Protein AF-A0A7C7PSU4-F1 (afdb_monomer_lite)

pLDDT: mean 88.5, std 8.71, range [54.34, 97.88]

Sequence (176 aa):
MVFHEGLLEELISFAPRLAGAVIILVIGWAVGRGLGKGISRVLDKAGVDDALRRTPVGRAIEKAGVSLVHFFDLIVRWFVYLIAILAAVNVLEITVLSNFKNTVVTYLPSFIAGLFILLIGFIVADFVGDAITQVGKEAHIEYHAILSTIVRFTLYFVVLLIGLSTMRIDVTILNI

Radius of gyration: 23.39 Å; chains: 1; bounding box: 59×25×71 Å

Secondary structure (DSSP, 8-state):
-THHHHHHHHHHHHHHHHHHHHHHHHHHHHHHHHHHHHHHHHHHHTTHHHHHHTSHHHHHHHHTT--HHHHHHHHHHHHHHHHHHHHHHHHTT-HHHHHHHHHHHHHHHHHHHHHHHHHHHHHHHHHHHHHHHHHHHHTT-TTHHHHHHHHHHHHHHHHHHHHHHHTT---GGG--

Foldseek 3Di:
DVVPVVVVVVVVVQVVLLVVLVVLLVVLQVVLQVVLLVVLVVCVVVCLQVLQCPFPVSVVCVVVVHRPSRVSSVVSSVLSNVVSNLVSVVSSVPVVCPVVSVVCVVLSVLLVVLVVLLSVQRSVLVVVLVVQLVVCVVVVPPCSVVVSVVSSVVSNVVSNVVSCVSSVNPCVVVVD

Structure (mmCIF, N/CA/C/O backbone):
data_AF-A0A7C7PSU4-F1
#
_entry.id   AF-A0A7C7PSU4-F1
#
loop_
_atom_site.group_PDB
_atom_site.id
_atom_site.type_symbol
_atom_site.label_atom_id
_atom_site.label_alt_id
_atom_site.label_comp_id
_atom_site.label_asym_id
_atom_site.label_entity_id
_atom_site.label_seq_id
_atom_site.pdbx_PDB_ins_code
_atom_site.Cartn_x
_atom_site.Cartn_y
_atom_site.Cartn_z
_atom_site.occupancy
_atom_site.B_iso_or_equiv
_atom_site.auth_seq_id
_atom_site.auth_comp_id
_atom_site.auth_asym_id
_atom_site.auth_atom_id
_atom_site.pdbx_PDB_model_num
ATOM 1 N N . MET A 1 1 ? 35.492 13.631 -37.208 1.00 54.34 1 MET A N 1
ATOM 2 C CA . MET A 1 1 ? 34.539 12.667 -37.807 1.00 54.34 1 MET A CA 1
ATOM 3 C C . MET A 1 1 ? 34.171 11.497 -36.885 1.00 54.34 1 MET A C 1
ATOM 5 O O . MET A 1 1 ? 33.133 10.909 -37.117 1.00 54.34 1 MET A O 1
ATOM 9 N N . VAL A 1 2 ? 34.896 11.228 -35.789 1.00 58.62 2 VAL A N 1
ATOM 10 C CA . VAL A 1 2 ? 34.653 10.071 -34.890 1.00 58.62 2 VAL A CA 1
ATOM 11 C C . VAL A 1 2 ? 33.395 10.189 -33.996 1.00 58.62 2 VAL A C 1
ATOM 13 O O . VAL A 1 2 ? 32.872 9.187 -33.531 1.00 58.62 2 VAL A O 1
ATOM 16 N N . PHE A 1 3 ? 32.843 11.392 -33.790 1.00 58.59 3 PHE A N 1
ATOM 17 C CA . PHE A 1 3 ? 31.674 11.596 -32.911 1.00 58.59 3 PHE A CA 1
ATOM 18 C C . PHE A 1 3 ? 30.323 11.116 -33.477 1.00 58.59 3 PHE A C 1
ATOM 20 O O . PHE A 1 3 ? 29.392 10.929 -32.703 1.00 58.59 3 PHE A O 1
ATOM 27 N N . HIS A 1 4 ? 30.181 10.936 -34.795 1.00 56.84 4 HIS A N 1
ATOM 28 C CA . HIS A 1 4 ? 28.883 10.577 -35.393 1.00 56.84 4 HIS A CA 1
ATOM 29 C C . HIS A 1 4 ? 28.650 9.060 -35.446 1.00 56.84 4 HIS A C 1
ATOM 31 O O . HIS A 1 4 ? 27.502 8.630 -35.415 1.00 56.84 4 HIS A O 1
ATOM 37 N N . GLU A 1 5 ? 29.712 8.248 -35.484 1.00 64.12 5 GLU A N 1
ATOM 38 C CA . GLU A 1 5 ? 29.586 6.786 -35.591 1.00 64.12 5 GLU A CA 1
ATOM 39 C C . GLU A 1 5 ? 29.152 6.145 -34.263 1.00 64.12 5 GLU A C 1
ATOM 41 O O . GLU A 1 5 ? 28.273 5.287 -34.265 1.00 64.12 5 GLU A O 1
ATOM 46 N N . GLY A 1 6 ? 29.629 6.655 -33.120 1.00 64.94 6 GLY A N 1
ATOM 47 C CA . GLY A 1 6 ? 29.205 6.170 -31.797 1.00 64.94 6 GLY A CA 1
ATOM 48 C C . GLY A 1 6 ? 27.726 6.431 -31.473 1.00 64.94 6 GLY A C 1
ATOM 49 O O . GLY A 1 6 ? 27.083 5.606 -30.831 1.00 64.94 6 GLY A O 1
ATOM 50 N N . LEU A 1 7 ? 27.147 7.533 -31.972 1.00 73.12 7 LEU A N 1
ATOM 51 C CA . LEU A 1 7 ? 25.716 7.819 -31.784 1.00 73.12 7 LEU A CA 1
ATOM 52 C C . LEU A 1 7 ? 24.828 6.893 -32.619 1.00 73.12 7 LEU A C 1
ATOM 54 O O . LEU A 1 7 ? 23.736 6.534 -32.189 1.00 73.12 7 LEU A O 1
ATOM 58 N N . LEU A 1 8 ? 25.280 6.491 -33.809 1.00 73.44 8 LEU A N 1
ATOM 59 C CA . LEU A 1 8 ? 24.536 5.554 -34.649 1.00 73.44 8 LEU A CA 1
ATOM 60 C C . LEU A 1 8 ? 24.545 4.143 -34.045 1.00 73.44 8 LEU A C 1
ATOM 62 O O . LEU A 1 8 ? 23.510 3.479 -34.048 1.00 73.44 8 LEU A O 1
ATOM 66 N N . GLU A 1 9 ? 25.662 3.710 -33.459 1.00 72.94 9 GLU A N 1
ATOM 67 C CA . GLU A 1 9 ? 25.755 2.427 -32.748 1.00 72.94 9 GLU A CA 1
ATOM 68 C C . GLU A 1 9 ? 24.910 2.396 -31.457 1.00 72.94 9 GLU A C 1
ATOM 70 O O . GLU A 1 9 ? 24.218 1.404 -31.188 1.00 72.94 9 GLU A O 1
ATOM 75 N N . GLU A 1 10 ? 24.871 3.490 -30.687 1.00 71.88 10 GLU A N 1
ATOM 76 C CA . GLU A 1 10 ? 23.968 3.621 -29.531 1.00 71.88 10 GLU A CA 1
ATOM 77 C C . GLU A 1 10 ? 22.488 3.620 -29.949 1.00 71.88 10 GLU A C 1
ATOM 79 O O . GLU A 1 10 ? 21.663 2.959 -29.316 1.00 71.88 10 GLU A O 1
ATOM 84 N N . LEU A 1 11 ? 22.128 4.283 -31.053 1.00 73.44 11 LEU A N 1
ATOM 85 C CA . LEU A 1 11 ? 20.750 4.282 -31.557 1.00 73.44 11 LEU A CA 1
ATOM 86 C C . LEU A 1 11 ? 20.305 2.903 -32.068 1.00 73.44 11 LEU A C 1
ATOM 88 O O . LEU A 1 11 ? 19.169 2.490 -31.814 1.00 73.44 11 LEU A O 1
ATOM 92 N N . ILE A 1 12 ? 21.190 2.166 -32.746 1.00 79.44 12 ILE A N 1
ATOM 93 C CA . ILE A 1 12 ? 20.899 0.813 -33.246 1.00 79.44 12 ILE A CA 1
ATOM 94 C C . ILE A 1 12 ? 20.753 -0.183 -32.085 1.00 79.44 12 ILE A C 1
ATOM 96 O O . ILE A 1 12 ? 19.886 -1.056 -32.134 1.00 79.44 12 ILE A O 1
ATOM 100 N N . SER A 1 13 ? 21.539 -0.037 -31.013 1.00 78.00 13 SER A N 1
ATOM 101 C CA . SER A 1 13 ? 21.448 -0.895 -29.821 1.00 78.00 13 SER A CA 1
ATOM 102 C C . SER A 1 13 ? 20.303 -0.518 -28.866 1.00 78.00 13 SER A C 1
ATOM 104 O O . SER A 1 13 ? 19.814 -1.378 -28.126 1.00 78.00 13 SER A O 1
ATOM 106 N N . PHE A 1 14 ? 19.803 0.720 -28.921 1.00 82.44 14 PHE A N 1
ATOM 107 C CA . PHE A 1 14 ? 18.643 1.172 -28.147 1.00 82.44 14 PHE A CA 1
ATOM 108 C C . PHE A 1 14 ? 17.308 0.648 -28.697 1.00 82.44 14 PHE A C 1
ATOM 110 O O . PHE A 1 14 ? 16.405 0.335 -27.919 1.00 82.44 14 PHE A O 1
ATOM 117 N N . ALA A 1 15 ? 17.169 0.498 -30.019 1.00 87.81 15 ALA A N 1
ATOM 118 C CA . ALA A 1 15 ? 15.904 0.087 -30.637 1.00 87.81 15 ALA A CA 1
ATOM 119 C C . ALA A 1 15 ? 15.369 -1.283 -30.139 1.00 87.81 15 ALA A C 1
ATOM 121 O O . ALA A 1 15 ? 14.192 -1.355 -29.768 1.00 87.81 15 ALA A O 1
ATOM 122 N N . PRO A 1 16 ? 16.184 -2.356 -30.028 1.00 88.31 16 PRO A N 1
ATOM 123 C CA . PRO A 1 16 ? 15.740 -3.632 -29.456 1.00 88.31 16 PRO A CA 1
ATOM 124 C C . PRO A 1 16 ? 15.341 -3.526 -27.978 1.00 88.31 16 PRO A C 1
ATOM 126 O O . PRO A 1 16 ? 14.361 -4.139 -27.552 1.00 88.31 16 PRO A O 1
ATOM 129 N N . ARG A 1 17 ? 16.069 -2.722 -27.191 1.00 91.19 17 ARG A N 1
ATOM 130 C CA . ARG A 1 17 ? 15.784 -2.495 -25.762 1.00 91.19 17 ARG A CA 1
ATOM 131 C C . ARG A 1 17 ? 14.464 -1.759 -25.578 1.00 91.19 17 ARG A C 1
ATOM 133 O O . ARG A 1 17 ? 13.652 -2.143 -24.738 1.00 91.19 17 ARG A O 1
ATOM 140 N N . LEU A 1 18 ? 14.210 -0.754 -26.416 1.00 92.00 18 LEU A N 1
ATOM 141 C CA . LEU A 1 18 ? 12.947 -0.029 -26.438 1.00 92.00 18 LEU A CA 1
ATOM 142 C C . LEU A 1 18 ? 11.776 -0.955 -26.779 1.00 92.00 18 LEU A C 1
ATOM 144 O O . LEU A 1 18 ? 10.758 -0.925 -26.091 1.00 92.00 18 LEU A O 1
ATOM 148 N N . ALA A 1 19 ? 11.932 -1.823 -27.782 1.00 94.62 19 ALA A N 1
ATOM 149 C CA . ALA A 1 19 ? 10.914 -2.815 -28.120 1.00 94.62 19 ALA A CA 1
ATOM 150 C C . ALA A 1 19 ? 10.621 -3.758 -26.937 1.00 94.62 19 ALA A C 1
ATOM 152 O O . ALA A 1 19 ? 9.457 -3.964 -26.588 1.00 94.62 19 ALA A O 1
ATOM 153 N N . GLY A 1 20 ? 11.659 -4.268 -26.264 1.00 95.38 20 GLY A N 1
ATOM 154 C CA . GLY A 1 20 ? 11.510 -5.096 -25.063 1.00 95.38 20 GLY A CA 1
ATOM 155 C C . GLY A 1 20 ? 10.782 -4.376 -23.922 1.00 95.38 20 GLY A C 1
ATOM 156 O O . GLY A 1 20 ? 9.858 -4.929 -23.324 1.00 95.38 20 GLY A O 1
ATOM 157 N N . ALA A 1 21 ? 11.136 -3.117 -23.659 1.00 95.06 21 ALA A N 1
ATOM 158 C CA . ALA A 1 21 ? 10.479 -2.284 -22.656 1.00 95.06 21 ALA A CA 1
ATOM 159 C C . ALA A 1 21 ? 8.989 -2.065 -22.968 1.00 95.06 21 AL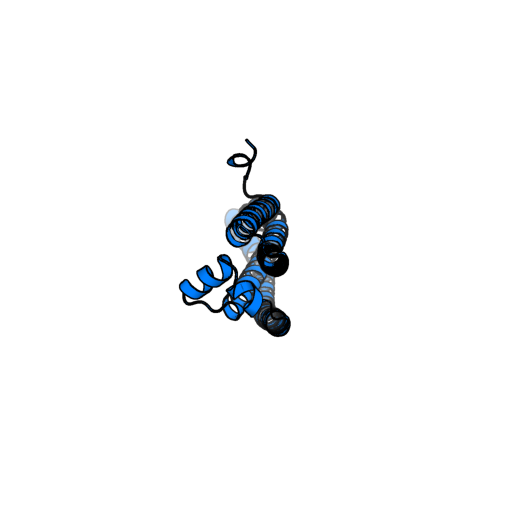A A C 1
ATOM 161 O O . ALA A 1 21 ? 8.143 -2.222 -22.087 1.00 95.06 21 ALA A O 1
ATOM 162 N N . VAL A 1 22 ? 8.648 -1.772 -24.227 1.00 96.38 22 VAL A N 1
ATOM 163 C CA . VAL A 1 22 ? 7.252 -1.621 -24.671 1.00 96.38 22 VAL A CA 1
ATOM 164 C C . VAL A 1 22 ? 6.470 -2.920 -24.477 1.00 96.38 22 VAL A C 1
ATOM 166 O O . VAL A 1 22 ? 5.362 -2.884 -23.945 1.00 96.38 22 VAL A O 1
ATOM 169 N N . ILE A 1 23 ? 7.046 -4.072 -24.837 1.00 97.44 23 ILE A N 1
ATOM 170 C CA . ILE A 1 23 ? 6.415 -5.384 -24.628 1.00 97.44 23 ILE A CA 1
ATOM 171 C C . ILE A 1 23 ? 6.107 -5.604 -23.141 1.00 97.44 23 ILE A C 1
ATOM 173 O O . ILE A 1 23 ? 4.983 -5.972 -22.793 1.00 97.44 23 ILE A O 1
ATOM 177 N N . ILE A 1 24 ? 7.065 -5.325 -22.254 1.00 96.75 24 ILE A N 1
ATOM 178 C CA . ILE A 1 24 ? 6.879 -5.451 -20.802 1.00 96.75 24 ILE A CA 1
ATOM 179 C C . ILE A 1 24 ? 5.748 -4.549 -20.306 1.00 96.75 24 ILE A C 1
ATOM 181 O O . ILE A 1 24 ? 4.907 -5.001 -19.528 1.00 96.75 24 ILE A O 1
ATOM 185 N N . LEU A 1 25 ? 5.689 -3.295 -20.761 1.00 96.94 25 LEU A N 1
ATOM 186 C CA . LEU A 1 25 ? 4.629 -2.364 -20.370 1.00 96.94 25 LEU A CA 1
ATOM 187 C C . LEU A 1 25 ? 3.247 -2.843 -20.827 1.00 96.94 25 LEU A C 1
ATOM 189 O O . LEU A 1 25 ? 2.291 -2.780 -20.053 1.00 96.94 25 LEU A O 1
ATOM 193 N N . VAL A 1 26 ? 3.135 -3.364 -22.051 1.00 97.88 26 VAL A N 1
ATOM 194 C CA . VAL A 1 26 ? 1.876 -3.911 -22.582 1.00 97.88 26 VAL A CA 1
ATOM 195 C C . VAL A 1 26 ? 1.429 -5.131 -21.774 1.00 97.88 26 VAL A C 1
ATOM 197 O O . VAL A 1 26 ? 0.260 -5.216 -21.382 1.00 97.88 26 VAL A O 1
ATOM 200 N N . ILE A 1 27 ? 2.353 -6.047 -21.466 1.00 97.56 27 ILE A N 1
ATOM 201 C CA . ILE A 1 27 ? 2.076 -7.214 -20.619 1.00 97.56 27 ILE A CA 1
ATOM 202 C C . ILE A 1 27 ? 1.642 -6.758 -19.225 1.00 97.56 27 ILE A C 1
ATOM 204 O O . ILE A 1 27 ? 0.595 -7.179 -18.740 1.00 97.56 27 ILE A O 1
ATOM 208 N N . GLY A 1 28 ? 2.396 -5.858 -18.597 1.00 96.94 28 GLY A N 1
ATOM 209 C CA . GLY A 1 28 ? 2.091 -5.322 -17.275 1.00 96.94 28 GLY A CA 1
ATOM 210 C C . GLY A 1 28 ? 0.730 -4.638 -17.210 1.00 96.94 28 GLY A C 1
ATOM 211 O O . GLY A 1 28 ? -0.025 -4.834 -16.260 1.00 96.94 28 GLY A O 1
ATOM 212 N N . TRP A 1 29 ? 0.356 -3.898 -18.251 1.00 96.75 29 TRP A N 1
ATOM 213 C CA . TRP A 1 29 ? -0.964 -3.289 -18.356 1.00 96.75 29 TRP A CA 1
ATOM 214 C C . TRP A 1 29 ? -2.092 -4.327 -18.429 1.00 96.75 29 TRP A C 1
ATOM 216 O O . TRP A 1 29 ? -3.111 -4.200 -17.738 1.00 96.75 29 TRP A O 1
ATOM 226 N N . ALA A 1 30 ? -1.913 -5.373 -19.240 1.00 97.06 30 ALA A N 1
ATOM 227 C CA . ALA A 1 30 ? -2.888 -6.451 -19.380 1.00 97.06 30 ALA A CA 1
ATOM 228 C C . ALA A 1 30 ? -3.028 -7.254 -18.077 1.00 97.06 30 ALA A C 1
ATOM 230 O O . ALA A 1 30 ? -4.143 -7.437 -17.578 1.00 97.06 30 ALA A O 1
ATOM 231 N N . VAL A 1 31 ? -1.897 -7.659 -17.490 1.00 96.75 31 VAL A N 1
ATOM 232 C CA . VAL A 1 31 ? -1.824 -8.383 -16.215 1.00 96.75 31 VAL A CA 1
ATOM 233 C C . VAL A 1 31 ? -2.426 -7.547 -15.092 1.00 96.75 31 VAL A C 1
ATOM 235 O O . VAL A 1 31 ? -3.248 -8.058 -14.339 1.00 96.75 31 VAL A O 1
ATOM 238 N N . GLY A 1 32 ? -2.105 -6.255 -15.012 1.00 96.19 32 GLY A N 1
ATOM 239 C CA . GLY A 1 32 ? -2.623 -5.362 -13.977 1.00 96.19 32 GLY A CA 1
ATOM 240 C C . GLY A 1 32 ? -4.142 -5.278 -14.006 1.00 96.19 32 GLY A C 1
ATOM 241 O O . GLY A 1 32 ? -4.783 -5.456 -12.973 1.00 96.19 32 GLY A O 1
ATOM 242 N N . ARG A 1 33 ? -4.748 -5.102 -15.189 1.00 94.88 33 ARG A N 1
ATOM 243 C CA . ARG A 1 33 ? -6.215 -5.149 -15.317 1.00 94.88 33 ARG A CA 1
ATOM 244 C C . ARG A 1 33 ? -6.812 -6.494 -14.912 1.00 94.88 33 ARG A C 1
ATOM 246 O O . ARG A 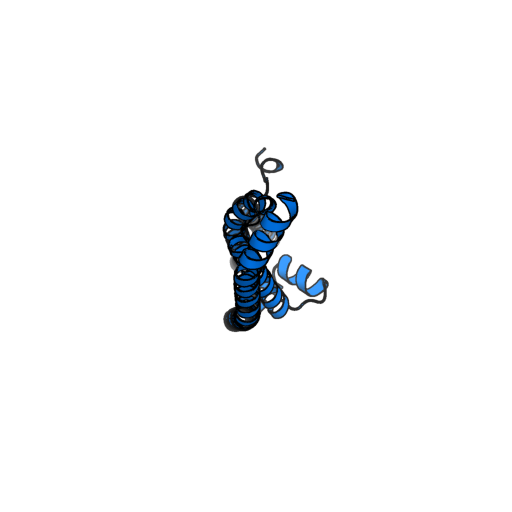1 33 ? -7.915 -6.516 -14.369 1.00 94.88 33 ARG A O 1
ATOM 253 N N . GLY A 1 34 ? -6.144 -7.595 -15.246 1.00 96.00 34 GLY A N 1
ATOM 254 C CA . GLY A 1 34 ? -6.598 -8.938 -14.896 1.00 96.00 34 GLY A CA 1
ATOM 255 C C . GLY A 1 34 ? -6.564 -9.167 -13.387 1.00 96.00 34 GLY A C 1
ATOM 256 O O . GLY A 1 34 ? -7.581 -9.525 -12.794 1.00 96.00 34 GLY A O 1
ATOM 257 N N . LEU A 1 35 ? -5.413 -8.898 -12.769 1.00 94.38 35 LEU A N 1
ATOM 258 C CA . LEU A 1 35 ? -5.178 -9.070 -11.338 1.00 94.38 35 LEU A CA 1
ATOM 259 C C . LEU A 1 35 ? -6.034 -8.135 -10.491 1.00 94.38 35 LEU A C 1
ATOM 261 O O . LEU A 1 35 ? -6.615 -8.606 -9.522 1.00 94.38 35 LEU A O 1
ATOM 265 N N . GLY A 1 36 ? -6.176 -6.860 -10.869 1.00 92.81 36 GLY A N 1
ATOM 266 C CA . GLY A 1 36 ? -7.038 -5.911 -10.155 1.00 92.81 36 GLY A CA 1
ATOM 267 C C . GLY A 1 36 ? -8.475 -6.415 -10.064 1.00 92.81 36 GLY A C 1
ATOM 268 O O . GLY A 1 36 ? -9.003 -6.616 -8.973 1.00 92.81 36 GLY A O 1
ATOM 269 N N . LYS A 1 37 ? -9.059 -6.797 -11.207 1.00 93.31 37 LYS A N 1
ATOM 270 C CA . LYS A 1 37 ? -10.399 -7.401 -11.249 1.00 93.31 37 LYS A CA 1
ATOM 271 C C . LYS A 1 37 ? -10.482 -8.723 -10.488 1.00 93.31 37 LYS A C 1
ATOM 273 O O . LYS A 1 37 ? -11.519 -9.016 -9.901 1.00 93.31 37 LYS A O 1
ATOM 278 N N . GLY A 1 38 ? -9.443 -9.555 -10.552 1.00 93.62 38 GLY A N 1
ATOM 279 C CA . GLY A 1 38 ? -9.392 -10.841 -9.859 1.00 93.62 38 GLY A CA 1
ATOM 280 C C . GLY A 1 38 ? -9.397 -10.670 -8.342 1.00 93.62 38 GLY A C 1
ATOM 281 O O . GLY A 1 38 ? -10.283 -11.192 -7.671 1.00 93.62 38 GLY A O 1
ATOM 282 N N . ILE A 1 39 ? -8.450 -9.889 -7.823 1.00 90.88 39 ILE A N 1
ATOM 283 C CA . ILE A 1 39 ? -8.281 -9.630 -6.392 1.00 90.88 39 ILE A CA 1
ATOM 284 C C . ILE A 1 39 ? -9.504 -8.908 -5.831 1.00 90.88 39 ILE A C 1
ATOM 286 O O . ILE A 1 39 ? -10.046 -9.360 -4.828 1.00 90.88 39 ILE A O 1
ATOM 290 N N . SER A 1 40 ? -10.012 -7.871 -6.504 1.00 90.62 40 SER A N 1
ATOM 291 C CA . SER A 1 40 ? -11.221 -7.174 -6.051 1.00 90.62 40 SER A CA 1
ATOM 292 C C . SER A 1 40 ? -12.423 -8.105 -5.911 1.00 90.62 40 SER A C 1
ATOM 294 O O . SER A 1 40 ? -13.148 -8.005 -4.930 1.00 90.62 40 SER A O 1
ATOM 296 N N . ARG A 1 41 ? -12.616 -9.060 -6.833 1.00 92.06 41 ARG A N 1
ATOM 297 C CA . ARG A 1 41 ? -13.698 -10.056 -6.722 1.00 92.06 41 ARG A CA 1
ATOM 298 C C . ARG A 1 41 ? -13.489 -11.046 -5.583 1.00 92.06 41 ARG A C 1
ATOM 300 O O . ARG A 1 41 ? -14.463 -11.520 -5.013 1.00 92.06 41 ARG A O 1
ATOM 307 N N . VAL A 1 42 ? -12.244 -11.423 -5.300 1.00 91.75 42 VAL A N 1
ATOM 308 C CA . VAL A 1 42 ? -11.938 -12.318 -4.176 1.00 91.75 42 VAL A CA 1
ATOM 309 C C . VAL A 1 42 ? -12.206 -11.606 -2.854 1.00 91.75 42 VAL A C 1
ATOM 311 O O . VAL A 1 42 ? -12.818 -12.200 -1.975 1.00 91.75 42 VAL A O 1
ATOM 314 N N . LEU A 1 43 ? -11.803 -10.338 -2.734 1.00 88.56 43 LEU A N 1
ATOM 315 C CA . LEU A 1 43 ? -12.025 -9.526 -1.535 1.00 88.56 43 LEU A CA 1
ATOM 316 C C . LEU A 1 43 ? -13.515 -9.272 -1.273 1.00 88.56 43 LEU A C 1
ATOM 318 O O . LEU A 1 43 ? -13.954 -9.423 -0.137 1.00 88.56 43 LEU A O 1
ATOM 322 N N . ASP A 1 44 ? -14.275 -8.970 -2.325 1.00 89.06 44 ASP A N 1
ATOM 323 C CA . ASP A 1 44 ? -15.737 -8.824 -2.299 1.00 89.06 44 ASP A CA 1
ATOM 324 C C . ASP A 1 44 ? -16.420 -10.127 -1.840 1.00 89.06 44 ASP A C 1
ATOM 326 O O . ASP A 1 44 ? -17.178 -10.155 -0.877 1.00 89.06 44 ASP A O 1
ATOM 330 N N . LYS A 1 45 ? -16.046 -11.274 -2.427 1.00 91.25 45 LYS A N 1
ATOM 331 C CA . LYS A 1 45 ? -16.566 -12.586 -1.995 1.00 91.25 45 LYS A CA 1
ATOM 332 C C . LYS A 1 45 ? -16.174 -12.973 -0.570 1.00 91.25 45 LYS A C 1
ATOM 334 O O . LYS A 1 45 ? -16.886 -13.749 0.060 1.00 91.25 45 LYS A O 1
ATOM 339 N N . ALA A 1 46 ? -15.030 -12.498 -0.092 1.00 88.62 46 ALA A N 1
ATOM 340 C CA . ALA A 1 46 ? -14.560 -12.745 1.263 1.00 88.62 46 ALA A CA 1
ATOM 341 C C . ALA A 1 46 ? -15.219 -11.817 2.302 1.00 88.62 46 ALA A C 1
ATOM 343 O O . ALA A 1 46 ? -14.934 -11.962 3.490 1.00 88.62 46 ALA A O 1
ATOM 344 N N . GLY A 1 47 ? -16.073 -10.872 1.883 1.00 88.81 47 GLY A N 1
ATOM 345 C CA . GLY A 1 47 ? -16.716 -9.895 2.766 1.00 88.81 47 GLY A CA 1
ATOM 346 C C . GLY A 1 47 ? -15.734 -8.895 3.382 1.00 88.81 47 GLY A C 1
ATOM 347 O O . GLY A 1 47 ? -16.011 -8.308 4.431 1.00 88.81 47 GLY A O 1
ATOM 348 N N . VAL A 1 48 ? -14.553 -8.727 2.773 1.00 88.50 48 VAL A N 1
ATOM 349 C CA . VAL A 1 48 ? -13.530 -7.787 3.258 1.00 88.50 48 VAL A CA 1
ATOM 350 C C . VAL A 1 48 ? -14.015 -6.356 3.096 1.00 88.50 48 VAL A C 1
ATOM 352 O O . VAL A 1 48 ? -13.740 -5.517 3.947 1.00 88.50 48 VAL A O 1
ATOM 355 N N . ASP A 1 49 ? -14.742 -6.072 2.021 1.00 88.75 49 ASP A N 1
ATOM 356 C CA . ASP A 1 49 ? -15.377 -4.784 1.792 1.00 88.75 49 ASP A CA 1
ATOM 357 C C . ASP A 1 49 ? -16.372 -4.461 2.917 1.00 88.75 49 ASP A C 1
ATOM 359 O O . ASP A 1 49 ? -16.199 -3.450 3.595 1.00 88.75 49 ASP A O 1
ATOM 363 N N . ASP A 1 50 ? -17.322 -5.347 3.217 1.00 90.69 50 ASP A N 1
ATOM 364 C CA . ASP A 1 50 ? -18.310 -5.150 4.283 1.00 90.69 50 ASP A CA 1
ATOM 365 C C . ASP A 1 50 ? -17.669 -4.970 5.664 1.00 90.69 50 ASP A C 1
ATOM 367 O O . ASP A 1 50 ? -18.077 -4.099 6.444 1.00 90.69 50 ASP A O 1
ATOM 371 N N . ALA A 1 51 ? -16.638 -5.760 5.967 1.00 90.69 51 ALA A N 1
ATOM 372 C CA . ALA A 1 51 ? -15.884 -5.631 7.206 1.00 90.69 51 ALA A CA 1
ATOM 373 C C . ALA A 1 51 ? -15.152 -4.280 7.280 1.00 90.69 51 ALA A C 1
ATOM 375 O O . ALA A 1 51 ? -15.209 -3.586 8.296 1.00 90.69 51 ALA A O 1
ATOM 376 N N . LEU A 1 52 ? -14.512 -3.861 6.186 1.00 90.06 52 LEU A N 1
ATOM 377 C CA . LEU A 1 52 ? -13.726 -2.636 6.147 1.00 90.06 52 LEU A CA 1
ATOM 378 C C . LEU A 1 52 ? -14.605 -1.376 6.171 1.00 90.06 52 LEU A C 1
ATOM 380 O O . LEU A 1 52 ? -14.185 -0.378 6.753 1.00 90.06 52 LEU A O 1
ATOM 384 N N . ARG A 1 53 ? -15.841 -1.405 5.647 1.00 90.75 53 ARG A N 1
ATOM 385 C CA . ARG A 1 53 ? -16.819 -0.290 5.752 1.00 90.75 53 ARG A CA 1
ATOM 386 C C . ARG A 1 53 ? -17.122 0.107 7.194 1.00 90.75 53 ARG A C 1
ATOM 388 O O . ARG A 1 53 ? -17.422 1.268 7.473 1.00 90.75 53 ARG A O 1
ATOM 395 N N . ARG A 1 54 ? -17.029 -0.844 8.125 1.00 89.00 54 ARG A N 1
ATOM 396 C CA . ARG A 1 54 ? -17.229 -0.602 9.562 1.00 89.00 54 ARG A CA 1
ATOM 397 C C . ARG A 1 54 ? -16.020 0.051 10.224 1.00 89.00 54 ARG A C 1
ATOM 399 O O . ARG A 1 54 ? -16.172 0.649 11.288 1.00 89.00 54 ARG A O 1
ATOM 406 N N . THR A 1 55 ? -14.865 0.030 9.568 1.00 91.00 55 THR A N 1
ATOM 407 C CA . THR A 1 55 ? -13.637 0.653 10.064 1.00 91.00 55 THR A CA 1
ATOM 408 C C . THR A 1 55 ? -13.579 2.147 9.714 1.00 91.00 55 THR A C 1
ATOM 410 O O . THR A 1 55 ? -14.226 2.605 8.763 1.00 91.00 55 THR A O 1
ATOM 413 N N . PRO A 1 56 ? -12.773 2.949 10.435 1.00 86.75 56 PRO A N 1
ATOM 414 C CA . PRO A 1 56 ? -12.525 4.346 10.079 1.00 86.75 56 PRO A CA 1
ATOM 415 C C . PRO A 1 56 ? -11.968 4.518 8.660 1.00 86.75 56 PRO A C 1
ATOM 417 O O . PRO A 1 56 ? -12.338 5.471 7.974 1.00 86.75 56 PRO A O 1
ATOM 420 N N . VAL A 1 57 ? -11.125 3.583 8.211 1.00 87.56 57 VAL A N 1
ATOM 421 C CA . VAL A 1 57 ? -10.492 3.617 6.886 1.00 87.56 57 VAL A CA 1
ATOM 422 C C . VAL A 1 57 ? -11.524 3.421 5.783 1.00 87.56 57 VAL A C 1
ATOM 424 O O . VAL A 1 57 ? -11.571 4.222 4.851 1.00 87.56 57 VAL A O 1
ATOM 427 N N . GLY A 1 58 ? -12.395 2.414 5.898 1.00 90.50 58 GLY A N 1
ATOM 428 C CA . GLY A 1 58 ? -13.416 2.181 4.878 1.00 90.50 58 GLY A CA 1
ATOM 429 C C . GLY A 1 58 ? -14.396 3.344 4.759 1.00 90.50 58 GLY A C 1
ATOM 430 O O . GLY A 1 58 ? -14.660 3.807 3.652 1.00 90.50 58 GLY A O 1
ATOM 431 N N . ARG A 1 59 ? -14.828 3.918 5.892 1.00 90.50 59 ARG A N 1
ATOM 432 C CA . ARG A 1 59 ? -15.647 5.142 5.891 1.00 90.50 59 ARG A CA 1
ATOM 433 C C . ARG A 1 59 ? -14.947 6.323 5.222 1.00 90.50 59 ARG A C 1
ATOM 435 O O . ARG A 1 59 ? -15.611 7.119 4.565 1.00 90.50 59 ARG A O 1
ATOM 442 N N . ALA A 1 60 ? -13.636 6.480 5.409 1.00 90.69 60 ALA A N 1
ATOM 443 C CA . ALA A 1 60 ? -12.875 7.555 4.775 1.00 90.69 60 ALA A CA 1
ATOM 444 C C . ALA A 1 60 ? -12.798 7.380 3.249 1.00 90.69 60 ALA A C 1
ATOM 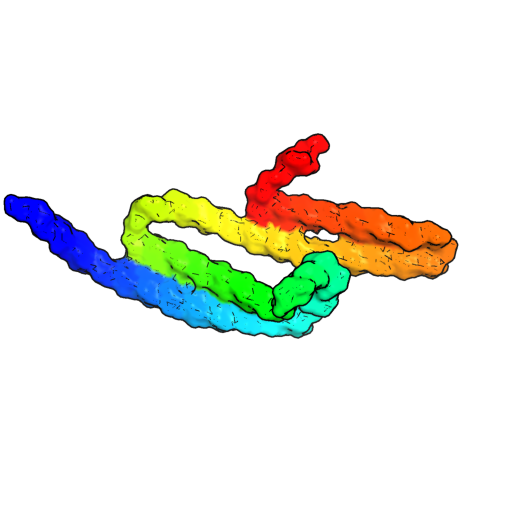446 O O . ALA A 1 60 ? -12.990 8.352 2.521 1.00 90.69 60 ALA A O 1
ATOM 447 N N . ILE A 1 61 ? -12.585 6.149 2.772 1.00 91.19 61 ILE A N 1
ATOM 448 C CA . ILE A 1 61 ? -12.550 5.827 1.337 1.00 91.19 61 ILE A CA 1
ATOM 449 C C . ILE A 1 61 ? -13.915 6.095 0.687 1.00 91.19 61 ILE A C 1
ATOM 451 O O . ILE A 1 61 ? -13.985 6.767 -0.341 1.00 91.19 61 ILE A O 1
ATOM 455 N N . GLU A 1 62 ? -15.007 5.656 1.316 1.00 91.44 62 GLU A N 1
ATOM 456 C CA . GLU A 1 62 ? -16.357 5.899 0.791 1.00 91.44 62 GLU A CA 1
ATOM 457 C C . GLU A 1 62 ? -16.731 7.382 0.788 1.00 91.44 62 GLU A C 1
ATOM 459 O O . GLU A 1 62 ? -17.323 7.870 -0.175 1.00 91.44 62 GLU A O 1
ATOM 464 N N . LYS A 1 63 ? -16.338 8.130 1.827 1.00 92.56 63 LYS A N 1
ATOM 465 C CA . LYS A 1 63 ? -16.512 9.591 1.874 1.00 92.56 63 LYS A CA 1
ATOM 466 C C . LYS A 1 63 ? -15.768 10.312 0.751 1.00 92.56 63 LYS A C 1
ATOM 468 O O . LYS A 1 63 ? -16.208 11.381 0.342 1.00 92.56 63 LYS A O 1
ATOM 473 N N . ALA A 1 64 ? -14.679 9.739 0.239 1.00 91.19 64 ALA A N 1
ATOM 474 C CA . ALA A 1 64 ? -13.963 10.259 -0.924 1.00 91.19 64 ALA A CA 1
ATOM 475 C C . ALA A 1 64 ? -14.666 9.948 -2.265 1.00 91.19 64 ALA A C 1
ATOM 477 O O . ALA A 1 64 ? -14.142 10.296 -3.321 1.00 91.19 64 ALA A O 1
ATOM 478 N N . GLY A 1 65 ? -15.840 9.302 -2.247 1.00 91.44 65 GLY A N 1
ATOM 479 C CA . GLY A 1 65 ? -16.619 8.970 -3.443 1.00 91.44 65 GLY A CA 1
ATOM 480 C C . GLY A 1 65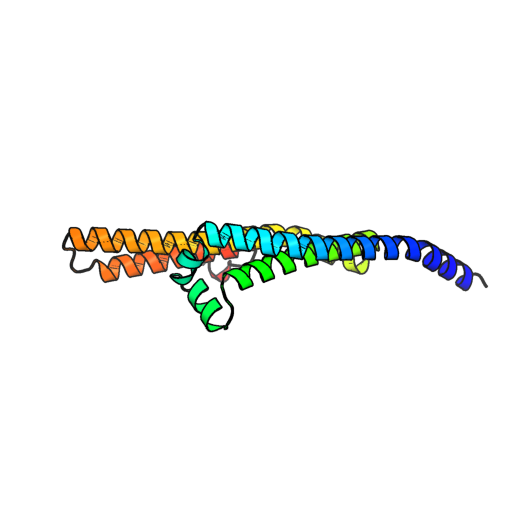 ? -16.126 7.726 -4.186 1.00 91.44 65 GLY A C 1
ATOM 481 O O . GLY A 1 65 ? -16.505 7.510 -5.336 1.00 91.44 65 GLY A O 1
ATOM 482 N N . VAL A 1 66 ? -15.282 6.906 -3.552 1.00 91.81 66 VAL A N 1
ATOM 483 C CA . VAL A 1 66 ? -14.691 5.701 -4.146 1.00 91.81 66 VAL A CA 1
ATOM 484 C C . VAL A 1 66 ? -15.225 4.463 -3.427 1.00 91.81 66 VAL A C 1
ATOM 486 O O . VAL A 1 66 ? -15.196 4.394 -2.202 1.00 91.81 66 VAL A O 1
ATOM 489 N N . SER A 1 67 ? -15.700 3.457 -4.169 1.00 91.06 67 SER A N 1
ATOM 490 C CA . SER A 1 67 ? -16.089 2.179 -3.560 1.00 91.06 67 SER A CA 1
ATOM 491 C C . SER A 1 67 ? -14.858 1.367 -3.157 1.00 91.06 67 SER A C 1
ATOM 493 O O . SER A 1 67 ? -13.832 1.404 -3.837 1.00 91.06 67 SER A O 1
ATOM 495 N N . LEU A 1 68 ? -14.959 0.576 -2.086 1.00 89.88 68 LEU A N 1
ATOM 496 C CA . LEU A 1 68 ? -13.849 -0.262 -1.616 1.00 89.88 68 LEU A CA 1
ATOM 497 C C . LEU A 1 68 ? -13.349 -1.238 -2.684 1.00 89.88 68 LEU A C 1
ATOM 499 O O . LEU A 1 68 ? -12.147 -1.358 -2.903 1.00 89.88 68 LEU A O 1
ATOM 503 N N . VAL A 1 69 ? -14.267 -1.874 -3.413 1.00 90.25 69 VAL A N 1
ATOM 504 C CA . VAL A 1 69 ? -13.941 -2.783 -4.523 1.00 90.25 69 VAL A CA 1
ATOM 505 C C . VAL A 1 69 ? -13.118 -2.070 -5.603 1.00 90.25 69 VAL A C 1
ATOM 507 O O . VAL A 1 69 ? -12.139 -2.630 -6.109 1.00 90.25 69 VAL A O 1
ATOM 510 N N . HIS A 1 70 ? -13.480 -0.825 -5.940 1.00 91.25 70 HIS A N 1
ATOM 511 C CA . HIS A 1 70 ? -12.745 -0.020 -6.915 1.00 91.25 70 HIS A CA 1
ATOM 512 C C . HIS A 1 70 ? -11.405 0.478 -6.365 1.00 91.25 70 HIS A C 1
ATOM 514 O O . HIS A 1 70 ? -10.416 0.490 -7.093 1.00 91.25 70 HIS A O 1
ATOM 520 N N . PHE A 1 71 ? -11.348 0.833 -5.082 1.00 91.25 71 PHE A N 1
ATOM 521 C CA . PHE A 1 71 ? -10.115 1.208 -4.398 1.00 91.25 71 PHE A CA 1
ATOM 522 C C . PHE A 1 71 ? -9.081 0.077 -4.456 1.00 91.25 71 PHE A C 1
ATOM 524 O O . PHE A 1 71 ? -7.945 0.309 -4.867 1.00 91.25 71 PHE A O 1
ATOM 531 N N . PHE A 1 72 ? -9.485 -1.160 -4.147 1.00 89.94 72 PHE A N 1
ATOM 532 C CA . PHE A 1 72 ? -8.614 -2.331 -4.266 1.00 89.94 72 PHE A CA 1
ATOM 533 C C . PHE A 1 72 ? -8.183 -2.615 -5.710 1.00 89.94 72 PHE A C 1
ATOM 535 O O . PHE A 1 72 ? -7.007 -2.903 -5.936 1.00 89.94 72 PHE A O 1
ATOM 542 N N . ASP A 1 73 ? -9.088 -2.471 -6.689 1.00 93.56 73 ASP A N 1
ATOM 543 C CA . ASP A 1 73 ? -8.747 -2.637 -8.114 1.00 93.56 73 ASP A CA 1
ATOM 544 C C . ASP A 1 73 ? -7.668 -1.630 -8.515 1.00 93.56 73 ASP A C 1
ATOM 546 O O . ASP A 1 73 ? -6.656 -1.989 -9.120 1.00 93.56 73 ASP A O 1
ATOM 550 N N . LEU A 1 74 ? -7.870 -0.365 -8.139 1.00 93.00 74 LEU A N 1
ATOM 551 C CA . LEU A 1 74 ? -6.971 0.729 -8.469 1.00 93.00 74 LEU A CA 1
ATOM 552 C C . LEU A 1 74 ? -5.594 0.526 -7.838 1.00 93.00 74 LEU A C 1
ATOM 554 O O . LEU A 1 74 ? -4.593 0.662 -8.539 1.00 93.00 74 LEU A O 1
ATOM 558 N N . ILE A 1 75 ? -5.552 0.153 -6.558 1.00 91.19 75 ILE A N 1
ATOM 559 C CA . ILE A 1 75 ? -4.323 -0.152 -5.824 1.00 91.19 75 ILE A CA 1
ATOM 560 C C . ILE A 1 75 ? -3.540 -1.253 -6.530 1.00 91.19 75 ILE A C 1
ATOM 562 O O . ILE A 1 75 ? -2.398 -1.033 -6.932 1.00 91.19 75 ILE A O 1
ATOM 566 N N . VAL A 1 76 ? -4.156 -2.417 -6.743 1.00 92.31 76 VAL A N 1
ATOM 567 C CA . VAL A 1 76 ? -3.489 -3.568 -7.365 1.00 92.31 76 VAL A CA 1
ATOM 568 C C . VAL A 1 76 ? -2.968 -3.206 -8.753 1.00 92.31 76 VAL A C 1
ATOM 570 O O . VAL A 1 76 ? -1.821 -3.509 -9.084 1.00 92.31 76 VAL A O 1
ATOM 573 N N . ARG A 1 77 ? -3.777 -2.518 -9.565 1.00 94.81 77 ARG A N 1
ATOM 574 C CA . ARG A 1 77 ? -3.374 -2.081 -10.908 1.00 94.81 77 ARG A CA 1
ATOM 575 C C . ARG A 1 77 ? -2.180 -1.144 -10.862 1.00 94.81 77 ARG A C 1
ATOM 577 O O . ARG A 1 77 ? -1.234 -1.355 -11.613 1.00 94.81 77 ARG A O 1
ATOM 584 N N . TRP A 1 78 ? -2.205 -0.154 -9.975 1.00 93.38 78 TRP A N 1
ATOM 585 C CA . TRP A 1 78 ? -1.091 0.771 -9.787 1.00 93.38 78 TRP A CA 1
ATOM 586 C C . TRP A 1 78 ? 0.197 0.049 -9.397 1.00 93.38 78 TRP A C 1
ATOM 588 O O . TRP A 1 78 ? 1.240 0.323 -9.989 1.00 93.38 78 TRP A O 1
ATOM 598 N N . PHE A 1 79 ? 0.128 -0.918 -8.479 1.00 90.12 79 PHE A N 1
ATOM 599 C CA . PHE A 1 79 ? 1.285 -1.730 -8.097 1.00 90.12 79 PHE A CA 1
ATOM 600 C C . PHE A 1 79 ? 1.852 -2.521 -9.273 1.00 90.12 79 PHE A C 1
ATOM 602 O O . PHE A 1 79 ? 3.056 -2.483 -9.522 1.00 90.12 79 PHE A O 1
ATOM 609 N N . VAL A 1 80 ? 0.993 -3.206 -10.028 1.00 93.94 80 VAL A N 1
ATOM 610 C CA . VAL A 1 80 ? 1.431 -3.994 -11.186 1.00 93.94 80 VAL A CA 1
ATOM 611 C C . VAL A 1 80 ? 2.036 -3.096 -12.265 1.00 93.94 80 VAL A C 1
ATOM 613 O O . VAL A 1 80 ? 3.065 -3.441 -12.843 1.00 93.94 80 VAL A O 1
ATOM 616 N N . TYR A 1 81 ? 1.444 -1.927 -12.518 1.00 94.44 81 TYR A N 1
ATOM 617 C CA . TYR A 1 81 ? 1.974 -0.970 -13.489 1.00 94.44 81 TYR A CA 1
ATOM 618 C C . TYR A 1 81 ? 3.331 -0.431 -13.057 1.00 94.44 81 TYR A C 1
ATOM 620 O O . TYR A 1 81 ? 4.243 -0.354 -13.872 1.00 94.44 81 TYR A O 1
ATOM 628 N N . LEU A 1 82 ? 3.489 -0.115 -11.775 1.00 91.81 82 LEU A N 1
ATOM 629 C CA . LEU A 1 82 ? 4.755 0.337 -11.226 1.00 91.81 82 LEU A CA 1
ATOM 630 C C . LEU A 1 82 ? 5.836 -0.744 -11.376 1.00 91.81 82 LEU A C 1
ATOM 632 O O . LEU A 1 82 ? 6.921 -0.441 -11.861 1.00 91.81 82 LEU A O 1
ATOM 636 N N . ILE A 1 83 ? 5.535 -2.011 -11.071 1.00 90.88 83 ILE A N 1
ATOM 637 C CA . ILE A 1 83 ? 6.469 -3.131 -11.292 1.00 90.88 83 ILE A CA 1
ATOM 638 C C . ILE A 1 83 ? 6.836 -3.254 -12.777 1.00 90.88 83 ILE A C 1
ATOM 640 O O . ILE A 1 83 ? 8.010 -3.403 -13.111 1.00 90.88 83 ILE A O 1
ATOM 644 N N . ALA A 1 84 ? 5.852 -3.153 -13.672 1.00 94.12 84 ALA A N 1
ATOM 645 C CA . ALA A 1 84 ? 6.084 -3.214 -15.111 1.00 94.12 84 ALA A CA 1
ATOM 646 C C . ALA A 1 84 ? 6.967 -2.061 -15.608 1.00 94.12 84 ALA A C 1
ATOM 648 O O . ALA A 1 84 ? 7.862 -2.283 -16.419 1.00 94.12 84 ALA A O 1
ATOM 649 N N . ILE A 1 85 ? 6.767 -0.848 -15.085 1.00 92.56 85 ILE A N 1
ATOM 650 C CA . ILE A 1 85 ? 7.610 0.316 -15.381 1.00 92.56 85 ILE A CA 1
ATOM 651 C C . ILE A 1 85 ? 9.043 0.069 -14.912 1.00 92.56 85 ILE A C 1
ATOM 653 O O . ILE A 1 85 ? 9.974 0.300 -15.677 1.00 92.56 85 ILE A O 1
ATOM 657 N N . LEU A 1 86 ? 9.246 -0.443 -13.695 1.00 90.44 86 LEU A N 1
ATOM 658 C CA . LEU A 1 86 ? 10.590 -0.752 -13.194 1.00 90.44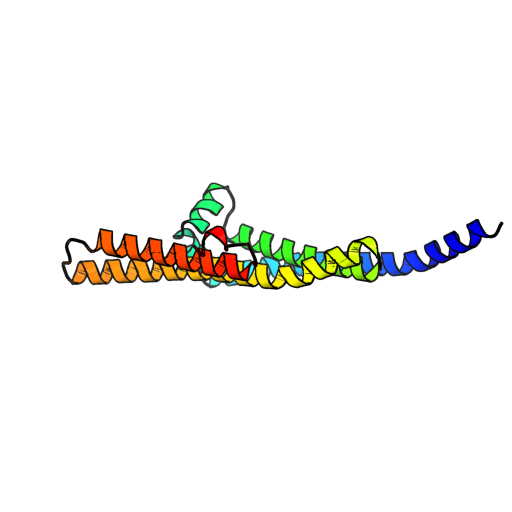 86 LEU A CA 1
ATOM 659 C C . LEU A 1 86 ? 11.282 -1.830 -14.033 1.00 90.44 86 LEU A C 1
ATOM 661 O O . LEU A 1 86 ? 12.472 -1.713 -14.322 1.00 90.44 86 LEU A O 1
ATOM 665 N N . ALA A 1 87 ? 10.543 -2.858 -14.450 1.00 91.00 87 ALA A N 1
ATOM 666 C CA . ALA A 1 87 ? 11.054 -3.899 -15.333 1.00 91.00 87 ALA A CA 1
ATOM 667 C C . ALA A 1 87 ? 11.424 -3.336 -16.717 1.00 91.00 87 ALA A C 1
ATOM 669 O O . ALA A 1 87 ? 12.496 -3.642 -17.234 1.00 91.00 87 ALA A O 1
ATOM 670 N N . ALA A 1 88 ? 10.591 -2.460 -17.283 1.00 92.44 88 ALA A N 1
ATOM 671 C CA . ALA A 1 88 ? 10.869 -1.776 -18.542 1.00 92.44 88 ALA A CA 1
ATOM 672 C C . ALA A 1 88 ? 12.114 -0.879 -18.438 1.00 92.44 88 ALA A C 1
ATOM 674 O O . ALA A 1 88 ? 13.008 -0.968 -19.273 1.00 92.44 88 ALA A O 1
ATOM 675 N N . VAL A 1 89 ? 12.227 -0.085 -17.370 1.00 91.12 89 VAL A N 1
ATOM 676 C CA . VAL A 1 89 ? 13.414 0.733 -17.066 1.00 91.12 89 VAL A CA 1
ATOM 677 C C . VAL A 1 89 ? 14.672 -0.125 -16.936 1.00 91.12 89 VAL A C 1
ATOM 679 O O . VAL A 1 89 ? 15.737 0.279 -17.395 1.00 91.12 89 VAL A O 1
ATOM 682 N N . ASN A 1 90 ? 14.559 -1.318 -16.346 1.00 89.06 90 ASN A N 1
ATOM 683 C CA . ASN A 1 90 ? 15.679 -2.243 -16.228 1.00 89.06 90 ASN A CA 1
ATOM 684 C C . ASN A 1 90 ? 16.153 -2.757 -17.596 1.00 89.06 90 ASN A C 1
ATOM 686 O O . ASN A 1 90 ? 17.354 -2.851 -17.811 1.00 89.06 90 ASN A O 1
ATOM 690 N N . VAL A 1 91 ? 15.231 -3.039 -18.522 1.00 91.19 91 VAL A N 1
ATOM 691 C CA . VAL A 1 91 ? 15.566 -3.437 -19.904 1.00 91.19 91 VAL A CA 1
ATOM 692 C C . VAL A 1 91 ? 16.166 -2.285 -20.710 1.00 91.19 91 VAL A C 1
ATOM 694 O O . VAL A 1 91 ? 17.019 -2.515 -21.563 1.00 91.19 91 VAL A O 1
ATOM 697 N N . LEU A 1 92 ? 15.760 -1.046 -20.429 1.00 90.25 92 LEU A N 1
ATOM 698 C CA . LEU A 1 92 ? 16.350 0.142 -21.050 1.00 90.25 92 LEU A CA 1
ATOM 699 C C . LEU A 1 92 ? 17.766 0.457 -20.535 1.00 90.25 92 LEU A C 1
ATOM 701 O O . LEU A 1 92 ? 18.430 1.301 -21.126 1.00 90.25 92 LEU A O 1
ATOM 705 N N . GLU A 1 93 ? 18.221 -0.189 -19.453 1.00 86.06 93 GLU A N 1
ATOM 706 C CA . GLU A 1 93 ? 19.554 -0.010 -18.849 1.00 86.06 93 GLU A CA 1
ATOM 707 C C . GLU A 1 93 ? 19.910 1.454 -18.519 1.00 86.06 93 GLU A C 1
ATOM 709 O O . GLU A 1 93 ? 21.071 1.860 -18.557 1.00 86.06 93 GLU A O 1
ATOM 714 N N . ILE A 1 94 ? 18.918 2.276 -18.163 1.00 83.38 94 ILE A N 1
ATOM 715 C CA . ILE A 1 94 ? 19.162 3.695 -17.886 1.00 83.38 94 ILE A CA 1
ATOM 716 C C . ILE A 1 94 ? 19.839 3.848 -16.519 1.00 83.38 94 ILE A C 1
ATOM 718 O O . ILE A 1 94 ? 19.188 3.787 -15.474 1.00 83.38 94 ILE A O 1
ATOM 722 N N . THR A 1 95 ? 21.146 4.113 -16.523 1.00 81.25 95 THR A N 1
ATOM 723 C CA . THR A 1 95 ? 21.989 4.210 -15.317 1.00 81.25 95 THR A CA 1
ATOM 724 C C . THR A 1 95 ? 21.459 5.200 -14.279 1.00 81.25 95 THR A C 1
ATOM 726 O O . THR A 1 95 ? 21.483 4.910 -13.083 1.00 81.25 95 THR A O 1
ATOM 729 N N . VAL A 1 96 ? 20.913 6.339 -14.721 1.00 79.06 96 VAL A N 1
ATOM 730 C CA . VAL A 1 96 ? 20.335 7.374 -13.838 1.00 79.06 96 VAL A CA 1
ATOM 731 C C . VAL A 1 96 ? 19.168 6.828 -13.002 1.00 79.06 96 VAL A C 1
ATOM 733 O O . VAL A 1 96 ? 18.955 7.255 -11.870 1.00 79.06 96 VAL A O 1
ATOM 736 N N . LEU A 1 97 ? 18.439 5.839 -13.523 1.00 81.56 97 LEU A N 1
ATOM 737 C CA . LEU A 1 97 ? 17.287 5.230 -12.861 1.00 81.56 97 LEU A CA 1
ATOM 738 C C . LEU A 1 97 ? 17.652 4.010 -11.999 1.00 81.56 97 LEU A C 1
ATOM 740 O O . LEU A 1 97 ? 16.805 3.532 -11.245 1.00 81.56 97 LEU A O 1
ATOM 744 N N . SER A 1 98 ? 18.892 3.513 -12.049 1.00 77.75 98 SER A N 1
ATOM 745 C CA . SER A 1 98 ? 19.311 2.303 -11.323 1.00 77.75 98 SER A CA 1
ATOM 746 C C . SER A 1 98 ? 19.208 2.440 -9.803 1.00 77.75 98 SER A C 1
ATOM 748 O O . SER A 1 98 ? 18.740 1.515 -9.135 1.00 77.75 98 SER A O 1
ATOM 750 N N . ASN A 1 99 ? 19.581 3.600 -9.256 1.00 80.44 99 ASN A N 1
ATOM 751 C CA . ASN A 1 99 ? 19.472 3.862 -7.817 1.00 80.44 99 ASN A CA 1
ATOM 752 C C . ASN A 1 99 ? 18.005 3.940 -7.384 1.00 80.44 99 ASN A C 1
ATOM 754 O O . ASN A 1 99 ? 17.606 3.280 -6.427 1.00 80.44 99 ASN A O 1
ATOM 758 N N . PHE A 1 100 ? 17.184 4.669 -8.146 1.00 82.25 100 PHE A N 1
ATOM 759 C CA . PHE A 1 100 ? 15.749 4.776 -7.892 1.00 82.25 100 PHE A CA 1
ATOM 760 C C . PHE A 1 100 ? 15.058 3.407 -7.962 1.00 82.25 100 PHE A C 1
ATOM 762 O O . PHE A 1 100 ? 14.291 3.056 -7.070 1.00 82.25 100 PHE A O 1
ATOM 769 N N . LYS A 1 101 ? 15.394 2.584 -8.963 1.00 83.06 101 LYS A N 1
ATOM 770 C CA . LYS A 1 101 ? 14.900 1.208 -9.106 1.00 83.06 101 LYS A CA 1
ATOM 771 C C . LYS A 1 101 ? 15.155 0.379 -7.849 1.00 83.06 101 LYS A C 1
ATOM 773 O O . LYS A 1 101 ? 14.222 -0.231 -7.335 1.00 83.06 101 LYS A O 1
ATOM 778 N N . ASN A 1 102 ? 16.394 0.350 -7.358 1.00 84.25 102 ASN A N 1
ATOM 779 C CA . ASN A 1 102 ? 16.763 -0.473 -6.204 1.00 84.25 102 ASN A CA 1
ATOM 780 C C . ASN A 1 102 ? 15.999 -0.054 -4.944 1.00 84.25 102 ASN A C 1
ATOM 782 O O . ASN A 1 102 ? 15.517 -0.911 -4.199 1.00 84.25 102 ASN A O 1
ATOM 786 N N . THR A 1 103 ? 15.821 1.255 -4.748 1.00 84.50 103 THR A N 1
ATOM 787 C CA . THR A 1 103 ? 14.965 1.787 -3.689 1.00 84.50 103 THR A CA 1
ATOM 788 C C . THR A 1 103 ? 13.536 1.284 -3.869 1.00 84.50 103 THR A C 1
ATOM 790 O O . THR A 1 103 ? 13.016 0.597 -2.994 1.00 84.50 103 THR A O 1
ATOM 793 N N . VAL A 1 104 ? 12.902 1.532 -5.016 1.00 86.19 104 VAL A N 1
ATOM 794 C CA . VAL A 1 104 ? 11.491 1.176 -5.204 1.00 86.19 104 VAL A CA 1
ATOM 795 C C . VAL A 1 104 ? 11.255 -0.334 -5.065 1.00 86.19 104 VAL A C 1
ATOM 797 O O . VAL A 1 104 ? 10.345 -0.724 -4.342 1.00 86.19 104 VAL A O 1
ATOM 800 N N . VAL A 1 105 ? 12.095 -1.194 -5.654 1.00 84.88 105 VAL A N 1
ATOM 801 C CA . VAL A 1 105 ? 11.981 -2.665 -5.531 1.00 84.88 105 VAL A CA 1
ATOM 802 C C . VAL A 1 105 ? 12.079 -3.134 -4.077 1.00 84.88 105 VAL A C 1
ATOM 804 O O . VAL A 1 105 ? 11.412 -4.092 -3.697 1.00 84.88 105 VAL A O 1
ATOM 807 N N . THR A 1 106 ? 12.869 -2.452 -3.247 1.00 86.00 106 THR A N 1
ATOM 808 C CA . THR A 1 106 ? 13.041 -2.810 -1.832 1.00 86.00 106 THR A CA 1
ATOM 809 C C . THR A 1 106 ? 11.898 -2.291 -0.957 1.00 86.00 106 THR A C 1
ATOM 811 O O . THR A 1 106 ? 11.507 -2.954 0.006 1.00 86.00 106 THR A O 1
ATOM 814 N N . TYR A 1 107 ? 11.349 -1.114 -1.270 1.00 87.44 107 TYR A N 1
ATOM 815 C CA . TYR A 1 107 ? 10.264 -0.488 -0.507 1.00 87.44 107 TYR A CA 1
ATOM 816 C C . TYR A 1 107 ? 8.880 -1.042 -0.863 1.00 87.44 107 TYR A C 1
ATOM 818 O O . TYR A 1 107 ? 8.035 -1.170 0.021 1.00 87.44 107 TYR A O 1
ATOM 826 N N . LEU A 1 108 ? 8.644 -1.406 -2.127 1.00 88.88 108 LEU A N 1
ATOM 827 C CA . LEU A 1 108 ? 7.326 -1.822 -2.609 1.00 88.88 108 LEU A CA 1
ATOM 828 C C . LEU A 1 108 ? 6.744 -3.033 -1.853 1.00 88.88 108 LEU A C 1
ATOM 830 O O . LEU A 1 108 ? 5.590 -2.950 -1.434 1.00 88.88 108 LEU A O 1
ATOM 834 N N . PRO A 1 109 ? 7.498 -4.127 -1.608 1.00 88.06 109 PRO A N 1
ATOM 835 C CA . PRO A 1 109 ? 6.972 -5.287 -0.886 1.00 88.06 109 PRO A CA 1
ATOM 836 C C . PRO A 1 109 ? 6.587 -4.948 0.557 1.00 88.06 109 PRO A C 1
ATOM 838 O O . PRO A 1 109 ? 5.527 -5.351 1.029 1.00 88.06 109 PRO A O 1
ATOM 841 N N . SER A 1 110 ? 7.423 -4.164 1.241 1.00 92.69 110 SER A N 1
ATOM 842 C CA . SER A 1 110 ? 7.181 -3.694 2.608 1.00 92.69 110 SER A CA 1
ATOM 843 C C . SER A 1 110 ? 5.951 -2.791 2.691 1.00 92.69 110 SER A C 1
ATOM 845 O O . SER A 1 110 ? 5.124 -2.948 3.587 1.00 92.69 110 SER A O 1
ATOM 847 N N . PHE A 1 111 ? 5.771 -1.905 1.709 1.00 91.88 111 PHE A N 1
ATOM 848 C CA . PHE A 1 111 ? 4.581 -1.068 1.610 1.00 91.88 111 PHE A CA 1
ATOM 849 C C . PHE A 1 111 ? 3.308 -1.911 1.456 1.00 91.88 111 PHE A C 1
ATOM 851 O O . PHE A 1 111 ? 2.324 -1.676 2.154 1.00 91.88 111 PHE A O 1
ATOM 858 N N . ILE A 1 112 ? 3.329 -2.920 0.577 1.00 90.19 112 ILE A N 1
ATOM 859 C CA . ILE A 1 112 ? 2.195 -3.832 0.366 1.00 90.19 112 ILE A CA 1
ATOM 860 C C . ILE A 1 112 ? 1.881 -4.608 1.650 1.00 90.19 112 ILE A C 1
ATOM 862 O O . ILE A 1 112 ? 0.723 -4.673 2.059 1.00 90.19 112 ILE A O 1
ATOM 866 N N . ALA A 1 113 ? 2.900 -5.169 2.304 1.00 93.75 113 ALA A N 1
ATOM 867 C CA . ALA A 1 113 ? 2.730 -5.903 3.554 1.00 93.75 113 ALA A CA 1
ATOM 868 C C . ALA A 1 113 ? 2.095 -5.024 4.641 1.00 93.75 113 ALA A C 1
ATOM 870 O O . ALA A 1 113 ? 1.122 -5.430 5.272 1.00 93.75 113 ALA A O 1
ATOM 871 N N . GLY A 1 114 ? 2.587 -3.796 4.810 1.00 95.06 114 GLY A N 1
ATOM 872 C CA . GLY A 1 114 ? 2.023 -2.855 5.770 1.00 95.06 114 GLY A CA 1
ATOM 873 C C . GLY A 1 114 ? 0.593 -2.432 5.429 1.00 95.06 114 GLY A C 1
ATOM 874 O O . GLY A 1 114 ? -0.248 -2.378 6.322 1.00 95.06 114 GLY A O 1
ATOM 875 N N . LEU A 1 115 ? 0.270 -2.243 4.145 1.00 91.94 115 LEU A N 1
ATOM 876 C CA . LEU A 1 115 ? -1.104 -1.993 3.707 1.00 91.94 115 LEU A CA 1
ATOM 877 C C . LEU A 1 115 ? -2.037 -3.154 4.091 1.00 91.94 115 LEU A C 1
ATOM 879 O O . LEU A 1 115 ? -3.107 -2.912 4.645 1.00 91.94 115 LEU A O 1
ATOM 883 N N . PHE A 1 116 ? -1.631 -4.407 3.863 1.00 91.44 116 PHE A N 1
ATOM 884 C CA . PHE A 1 116 ? -2.408 -5.577 4.290 1.00 91.44 116 PHE A CA 1
ATOM 885 C C . PHE A 1 116 ? -2.570 -5.654 5.810 1.00 91.44 116 PHE A C 1
ATOM 887 O O . PHE A 1 116 ? -3.669 -5.943 6.283 1.00 91.44 116 PHE A O 1
ATOM 894 N N . ILE A 1 117 ? -1.514 -5.358 6.572 1.00 95.12 117 ILE A N 1
ATOM 895 C CA . ILE A 1 117 ? -1.576 -5.305 8.038 1.00 95.12 117 ILE A CA 1
ATOM 896 C C . ILE A 1 117 ? -2.587 -4.262 8.501 1.00 95.12 117 ILE A C 1
ATOM 898 O O . ILE A 1 117 ? -3.390 -4.564 9.377 1.00 95.12 117 ILE A O 1
ATOM 902 N N . LEU A 1 118 ? -2.588 -3.062 7.915 1.00 94.06 118 LEU A N 1
ATOM 903 C CA . LEU A 1 118 ? -3.566 -2.030 8.258 1.00 94.06 118 LEU A CA 1
ATOM 904 C C . LEU A 1 118 ? -4.986 -2.515 7.969 1.00 94.06 118 LEU A C 1
ATOM 906 O O . LEU A 1 118 ? -5.841 -2.476 8.848 1.00 94.06 118 LEU A O 1
ATOM 910 N N . LEU A 1 119 ? -5.234 -3.017 6.759 1.00 90.69 119 LEU A N 1
ATOM 911 C CA . LEU A 1 119 ? -6.558 -3.477 6.339 1.00 90.69 119 LEU A CA 1
ATOM 912 C C . LEU A 1 119 ? -7.110 -4.570 7.256 1.00 90.69 119 LEU A C 1
ATOM 914 O O . LEU A 1 119 ? -8.213 -4.441 7.784 1.00 90.69 119 LEU A O 1
ATOM 918 N N . ILE A 1 120 ? -6.331 -5.631 7.467 1.00 92.62 120 ILE A N 1
ATOM 919 C CA . ILE A 1 120 ? -6.739 -6.770 8.293 1.00 92.62 120 ILE A CA 1
ATOM 920 C C . ILE A 1 120 ? -6.793 -6.355 9.763 1.00 92.62 120 ILE A C 1
ATOM 922 O O . ILE A 1 120 ? -7.743 -6.683 10.467 1.00 92.62 120 ILE A O 1
ATOM 926 N N . GLY A 1 121 ? -5.804 -5.598 10.232 1.00 95.94 121 GLY A N 1
ATOM 927 C CA . GLY A 1 121 ? -5.711 -5.162 11.617 1.00 95.94 121 GLY A CA 1
ATOM 928 C C . GLY A 1 121 ? -6.877 -4.272 12.032 1.00 95.94 121 GLY A C 1
ATOM 929 O O . GLY A 1 121 ? -7.412 -4.462 13.120 1.00 95.94 121 GLY A O 1
ATOM 930 N N . PHE A 1 122 ? -7.330 -3.353 11.173 1.00 95.25 122 PHE A N 1
ATOM 931 C CA . PHE A 1 122 ? -8.499 -2.522 11.476 1.00 95.25 122 PHE A CA 1
ATOM 932 C C . PHE A 1 122 ? -9.776 -3.357 11.578 1.00 95.25 122 PHE A C 1
ATOM 934 O O . PHE A 1 122 ? -10.560 -3.145 12.500 1.00 95.25 122 PHE A O 1
ATOM 941 N N . ILE A 1 123 ? -9.952 -4.339 10.687 1.00 93.38 123 ILE A N 1
ATOM 942 C CA . ILE A 1 123 ? -11.076 -5.282 10.750 1.00 93.38 123 ILE A CA 1
ATOM 943 C C . ILE A 1 123 ? -11.037 -6.075 12.063 1.00 93.38 123 ILE A C 1
ATOM 945 O O . ILE A 1 123 ? -12.044 -6.175 12.761 1.00 93.38 123 ILE A O 1
ATOM 949 N N . VAL A 1 124 ? -9.867 -6.606 12.429 1.00 95.56 124 VAL A N 1
ATOM 950 C CA . VAL A 1 124 ? -9.680 -7.370 13.670 1.00 95.56 124 VAL A CA 1
ATOM 951 C C . VAL A 1 124 ? -9.928 -6.499 14.901 1.00 95.56 124 VAL A C 1
ATOM 953 O O . VAL A 1 124 ? -10.601 -6.938 15.828 1.00 95.56 124 VAL A O 1
ATOM 956 N N . ALA A 1 125 ? -9.436 -5.261 14.916 1.00 95.69 125 ALA A N 1
ATOM 957 C CA . ALA A 1 125 ? -9.640 -4.334 16.023 1.00 95.69 125 ALA A CA 1
ATOM 958 C C . ALA A 1 125 ? -11.130 -4.031 16.256 1.00 95.69 125 ALA A C 1
ATOM 960 O O . ALA A 1 125 ? -11.576 -3.996 17.405 1.00 95.69 125 ALA A O 1
ATOM 961 N N . ASP A 1 126 ? -11.910 -3.875 15.182 1.00 92.94 126 ASP A N 1
ATOM 962 C CA . ASP A 1 126 ? -13.361 -3.715 15.285 1.00 92.94 126 ASP A CA 1
ATOM 963 C C . ASP A 1 126 ? -14.060 -4.976 15.774 1.00 92.94 126 ASP A C 1
ATOM 965 O O . ASP A 1 126 ? -14.896 -4.897 16.674 1.00 92.94 126 ASP A O 1
ATOM 969 N N . PHE A 1 127 ? -13.676 -6.138 15.247 1.00 93.25 127 PHE A N 1
ATOM 970 C CA . PHE A 1 127 ? -14.228 -7.416 15.683 1.00 93.25 127 PHE A CA 1
ATOM 971 C C . PHE A 1 127 ? -13.996 -7.658 17.183 1.00 93.25 127 PHE A C 1
ATOM 973 O O . PHE A 1 127 ? -14.920 -8.018 17.912 1.00 93.25 127 PHE A O 1
ATOM 980 N N . VAL A 1 128 ? -12.777 -7.403 17.669 1.00 95.19 128 VAL A N 1
ATOM 981 C CA . VAL A 1 128 ? -12.432 -7.530 19.093 1.00 95.19 128 VAL A CA 1
ATOM 982 C C . VAL A 1 128 ? -13.217 -6.527 19.935 1.00 95.19 128 VAL A C 1
ATOM 984 O O . VAL A 1 128 ? -13.759 -6.884 20.981 1.00 95.19 128 VAL A O 1
ATOM 987 N N . GLY A 1 129 ? -13.325 -5.281 19.474 1.00 92.88 129 GLY A N 1
ATOM 988 C CA . GLY A 1 129 ? -14.132 -4.270 20.143 1.00 92.88 129 GLY A CA 1
ATOM 989 C C . GLY A 1 129 ? -15.605 -4.667 20.257 1.00 92.88 129 GLY A C 1
ATOM 990 O O . GLY A 1 129 ? -16.204 -4.462 21.313 1.00 92.88 129 GLY A O 1
ATOM 991 N N . ASP A 1 130 ? -16.184 -5.235 19.194 1.00 91.75 130 ASP A N 1
ATOM 992 C CA . ASP A 1 130 ? -17.581 -5.686 19.156 1.00 91.75 130 ASP A CA 1
ATOM 993 C C . ASP A 1 130 ? -17.806 -6.832 20.148 1.00 91.75 130 ASP A C 1
ATOM 995 O O . ASP A 1 130 ? -18.768 -6.796 20.919 1.00 91.75 130 ASP A O 1
ATOM 999 N N . ALA A 1 131 ? -16.891 -7.805 20.184 1.00 93.44 131 ALA A N 1
ATOM 1000 C CA . ALA A 1 131 ? -16.946 -8.927 21.116 1.00 93.44 131 ALA A CA 1
ATOM 1001 C C . ALA A 1 131 ? -16.909 -8.458 22.581 1.00 93.44 131 ALA A C 1
ATOM 1003 O O . ALA A 1 131 ? -17.719 -8.896 23.397 1.00 93.44 131 ALA A O 1
ATOM 1004 N N . ILE A 1 132 ? -16.030 -7.506 22.915 1.00 92.81 132 ILE A N 1
ATOM 1005 C CA . ILE A 1 132 ? -15.945 -6.938 24.271 1.00 92.81 132 ILE A CA 1
ATOM 1006 C C . ILE A 1 132 ? -17.238 -6.208 24.643 1.00 92.81 132 ILE A C 1
ATOM 1008 O O . ILE A 1 132 ? -17.722 -6.340 25.768 1.00 92.81 132 ILE A O 1
ATOM 1012 N N . THR A 1 133 ? -17.825 -5.452 23.710 1.00 91.06 133 THR A N 1
ATOM 1013 C CA . THR A 1 133 ? -19.113 -4.791 23.944 1.00 91.06 133 THR A CA 1
ATOM 1014 C C . THR A 1 133 ? -20.226 -5.809 24.217 1.00 91.06 133 THR A C 1
ATOM 1016 O O . THR A 1 133 ? -21.054 -5.563 25.090 1.00 91.06 133 THR A O 1
ATOM 1019 N N . GLN A 1 134 ? -20.263 -6.933 23.493 1.00 91.12 134 GLN A N 1
ATOM 1020 C CA . GLN A 1 134 ? -21.273 -7.984 23.682 1.00 91.12 134 GLN A CA 1
ATOM 1021 C C . GLN A 1 134 ? -21.148 -8.644 25.058 1.00 91.12 134 GLN A C 1
ATOM 1023 O O . GLN A 1 134 ? -22.109 -8.638 25.824 1.00 91.12 134 GLN A O 1
ATOM 1028 N N . VAL A 1 135 ? -19.943 -9.089 25.420 1.00 91.31 135 VAL A N 1
ATOM 1029 C CA . VAL A 1 135 ? -19.675 -9.712 26.728 1.00 91.31 135 VAL A CA 1
ATOM 1030 C C . VAL A 1 135 ? -19.976 -8.747 27.879 1.00 91.31 135 VAL A C 1
ATOM 1032 O O . VAL A 1 135 ? -20.587 -9.125 28.875 1.00 91.31 135 VAL A O 1
ATOM 1035 N N . GLY A 1 136 ? -19.598 -7.472 27.745 1.00 88.69 136 GLY A N 1
ATOM 1036 C CA . GLY A 1 136 ? -19.850 -6.469 28.781 1.00 88.69 136 GLY A CA 1
ATOM 1037 C C . GLY A 1 136 ? -21.337 -6.172 29.008 1.00 88.69 136 GLY A C 1
ATOM 1038 O O . GLY A 1 136 ? -21.726 -5.885 30.141 1.00 88.69 136 GLY A O 1
ATOM 1039 N N . LYS A 1 137 ? -22.170 -6.275 27.961 1.00 88.19 137 LYS A N 1
ATOM 1040 C CA . LYS A 1 137 ? -23.632 -6.140 28.072 1.00 88.19 137 LYS A CA 1
ATOM 1041 C C . LYS A 1 137 ? -24.252 -7.310 28.832 1.00 88.19 137 LYS A C 1
ATOM 1043 O O . LYS A 1 137 ? -25.104 -7.081 29.683 1.00 88.19 137 LYS A O 1
ATOM 1048 N N . GLU A 1 138 ? -23.814 -8.533 28.546 1.00 87.81 138 GLU A N 1
ATOM 1049 C CA . GLU A 1 138 ? -24.297 -9.749 29.217 1.00 87.81 138 GLU A CA 1
ATOM 1050 C C . GLU A 1 138 ? -23.888 -9.796 30.693 1.00 87.81 138 GLU A C 1
ATOM 1052 O O . GLU A 1 138 ? -24.669 -10.201 31.549 1.00 87.81 138 GLU A O 1
ATOM 1057 N N . ALA A 1 139 ? -22.688 -9.310 31.011 1.00 86.62 139 ALA A N 1
ATOM 1058 C CA . ALA A 1 139 ? -22.176 -9.246 32.376 1.00 86.62 139 ALA A CA 1
ATOM 1059 C C . ALA A 1 139 ? -22.733 -8.066 33.206 1.00 86.62 139 ALA A C 1
ATOM 1061 O O . ALA A 1 139 ? -22.270 -7.847 34.324 1.00 86.62 139 ALA A O 1
ATOM 1062 N N . HIS A 1 140 ? -23.692 -7.289 32.677 1.00 84.62 140 HIS A N 1
ATOM 1063 C CA . HIS A 1 140 ? -24.264 -6.093 33.319 1.00 84.62 140 HIS A CA 1
ATOM 1064 C C . HIS A 1 140 ? -23.218 -5.064 33.799 1.00 84.62 140 HIS A C 1
ATOM 1066 O O . HIS A 1 140 ? -23.429 -4.348 34.778 1.00 84.62 140 HIS A O 1
ATOM 1072 N N . ILE A 1 141 ? -22.082 -4.951 33.106 1.00 85.44 141 ILE A N 1
ATOM 1073 C CA . ILE A 1 141 ? -21.037 -3.984 33.459 1.00 85.44 141 ILE A CA 1
ATOM 1074 C C . ILE A 1 141 ? -21.500 -2.592 33.015 1.00 85.44 141 ILE A C 1
ATOM 1076 O O . ILE A 1 141 ? -21.607 -2.337 31.818 1.00 85.44 141 ILE A O 1
ATOM 1080 N N . GLU A 1 142 ? -21.716 -1.657 33.944 1.00 79.25 142 GLU A N 1
ATOM 1081 C CA . GLU A 1 142 ? -22.154 -0.282 33.620 1.00 79.25 142 GLU A CA 1
ATOM 1082 C C . GLU A 1 142 ? -21.227 0.426 32.612 1.00 79.25 142 GLU A C 1
ATOM 1084 O O . GLU A 1 142 ? -21.688 1.145 31.728 1.00 79.25 142 GLU A O 1
ATOM 1089 N N . TYR A 1 143 ? -19.920 0.158 32.678 1.00 84.25 143 TYR A N 1
ATOM 1090 C CA . TYR A 1 143 ? -18.889 0.842 31.886 1.00 84.25 143 TYR A CA 1
ATOM 1091 C C . TYR A 1 143 ? -18.460 0.104 30.604 1.00 84.25 143 TYR A C 1
ATOM 1093 O O . TYR A 1 143 ? -17.438 0.448 30.003 1.00 84.25 143 TYR A O 1
ATOM 1101 N N . HIS A 1 144 ? -19.225 -0.892 30.142 1.00 83.00 144 HIS A N 1
ATOM 1102 C CA . HIS A 1 144 ? -18.892 -1.694 28.952 1.00 83.00 144 HIS A CA 1
ATOM 1103 C C . HIS A 1 144 ? -18.637 -0.846 27.687 1.00 83.00 144 HIS A C 1
ATOM 1105 O O . HIS A 1 144 ? -17.736 -1.144 26.895 1.00 83.00 144 HIS A O 1
ATOM 1111 N N . ALA A 1 145 ? -19.384 0.247 27.503 1.00 82.56 145 ALA A N 1
ATOM 1112 C CA . ALA A 1 145 ? -19.219 1.149 26.362 1.00 82.56 145 ALA A CA 1
ATOM 1113 C C . ALA A 1 145 ? -17.866 1.887 26.383 1.00 82.56 145 ALA A C 1
ATOM 1115 O O . ALA A 1 145 ? -17.181 1.959 25.361 1.00 82.56 145 ALA A O 1
ATOM 1116 N N . ILE A 1 146 ? -17.440 2.378 27.550 1.00 88.50 146 ILE A N 1
ATOM 1117 C CA . ILE A 1 146 ? -16.169 3.101 27.705 1.00 88.50 146 ILE A CA 1
ATOM 1118 C C . ILE A 1 146 ? -14.990 2.137 27.543 1.00 88.50 146 ILE A C 1
ATOM 1120 O O . ILE A 1 146 ? -14.066 2.424 26.785 1.00 88.50 146 ILE A O 1
ATOM 1124 N N . LEU A 1 147 ? -15.052 0.962 28.179 1.00 88.38 147 LEU A N 1
ATOM 1125 C CA . LEU A 1 147 ? -14.000 -0.055 28.079 1.00 88.38 147 LEU A CA 1
ATOM 1126 C C . LEU A 1 147 ? -13.783 -0.515 26.636 1.00 88.38 147 LEU A C 1
ATOM 1128 O O . LEU A 1 147 ? -12.654 -0.512 26.149 1.00 88.38 147 LEU A O 1
ATOM 1132 N N . SER A 1 148 ? -14.861 -0.858 25.926 1.00 88.31 148 SER A N 1
ATOM 1133 C CA . SER A 1 148 ? -14.761 -1.285 24.525 1.00 88.31 148 SER A CA 1
ATOM 1134 C C . SER A 1 148 ? -14.212 -0.182 23.614 1.00 88.31 148 SER A C 1
ATOM 1136 O O . SER A 1 148 ? -13.424 -0.469 22.713 1.00 88.31 148 SER A O 1
ATOM 1138 N N . THR A 1 149 ? -14.549 1.082 23.884 1.00 90.81 149 THR A N 1
ATOM 1139 C CA . THR A 1 149 ? -14.009 2.232 23.144 1.00 90.81 149 THR A CA 1
ATOM 1140 C C . THR A 1 149 ? -12.506 2.388 23.365 1.00 90.81 149 THR A C 1
ATOM 1142 O O . THR A 1 149 ? -11.763 2.546 22.396 1.00 90.81 149 THR A O 1
ATOM 1145 N N . ILE A 1 150 ? -12.040 2.293 24.616 1.00 94.31 150 ILE A N 1
ATOM 1146 C CA . ILE A 1 150 ? -10.610 2.374 24.949 1.00 94.31 150 ILE A CA 1
ATOM 1147 C C . ILE A 1 150 ? -9.845 1.241 24.264 1.00 94.31 150 ILE A C 1
ATOM 1149 O O . ILE A 1 150 ? -8.816 1.487 23.638 1.00 94.31 150 ILE A O 1
ATOM 1153 N N . VAL A 1 151 ? -10.361 0.010 24.327 1.00 94.56 151 VAL A N 1
ATOM 1154 C CA . VAL A 1 151 ? -9.709 -1.137 23.687 1.00 94.56 151 VAL A CA 1
ATOM 1155 C C . VAL A 1 151 ? -9.625 -0.948 22.175 1.00 94.56 151 VAL A C 1
ATOM 1157 O O . VAL A 1 151 ? -8.544 -1.121 21.617 1.00 94.56 151 VAL A O 1
ATOM 1160 N N . ARG A 1 152 ? -10.710 -0.534 21.507 1.00 93.56 152 ARG A N 1
ATOM 1161 C CA . ARG A 1 152 ? -10.669 -0.253 20.061 1.00 93.56 152 ARG A CA 1
ATOM 1162 C C . ARG A 1 152 ? -9.635 0.801 19.717 1.00 93.56 152 ARG A C 1
ATOM 1164 O O . ARG A 1 152 ? -8.852 0.595 18.798 1.00 93.56 152 ARG A O 1
ATOM 1171 N N . PHE A 1 153 ? -9.618 1.908 20.454 1.00 94.38 153 PHE A N 1
ATOM 1172 C CA . PHE A 1 153 ? -8.670 2.988 20.207 1.00 94.38 153 PHE A CA 1
ATOM 1173 C C . PHE A 1 153 ? -7.221 2.504 20.338 1.00 94.38 153 PHE A C 1
ATOM 1175 O O . PHE A 1 153 ? -6.406 2.750 19.450 1.00 94.38 153 PHE A O 1
ATOM 1182 N N . THR A 1 154 ? -6.921 1.737 21.388 1.00 95.81 154 THR A N 1
ATOM 1183 C CA . THR A 1 154 ? -5.601 1.129 21.590 1.00 95.81 154 THR A CA 1
ATOM 1184 C C . THR A 1 154 ? -5.242 0.163 20.464 1.00 95.81 154 THR A C 1
ATOM 1186 O O . THR A 1 154 ? -4.140 0.236 19.927 1.00 95.81 154 THR A O 1
ATOM 1189 N N . LEU A 1 155 ? -6.159 -0.719 20.058 1.00 96.81 155 LEU A N 1
ATOM 1190 C CA . LEU A 1 155 ? -5.905 -1.673 18.977 1.00 96.81 155 LEU A CA 1
ATOM 1191 C C . LEU A 1 155 ? -5.684 -0.970 17.640 1.00 96.81 155 LEU A C 1
ATOM 1193 O O . LEU A 1 155 ? -4.757 -1.324 16.920 1.00 96.81 155 LEU A O 1
ATOM 1197 N N . TYR A 1 156 ? -6.475 0.053 17.322 1.00 95.62 156 TYR A N 1
ATOM 1198 C CA . TYR A 1 156 ? -6.253 0.873 16.135 1.00 95.62 156 TYR A CA 1
ATOM 1199 C C . TYR A 1 156 ? -4.891 1.548 16.156 1.00 95.62 156 TYR A C 1
ATOM 1201 O O . TYR A 1 156 ? -4.213 1.558 15.134 1.00 95.62 156 TYR A O 1
ATOM 1209 N N . PHE A 1 157 ? -4.480 2.084 17.304 1.00 94.81 157 PHE A N 1
ATOM 1210 C CA . PHE A 1 157 ? -3.165 2.688 17.451 1.00 94.81 157 PHE A CA 1
ATOM 1211 C C . PHE A 1 157 ? -2.053 1.659 17.217 1.00 94.81 157 PHE A C 1
ATOM 1213 O O . PHE A 1 157 ? -1.164 1.899 16.407 1.00 94.81 157 PHE A O 1
ATOM 1220 N N . VAL A 1 158 ? -2.142 0.475 17.828 1.00 95.62 158 VAL A N 1
ATOM 1221 C CA . VAL A 1 158 ? -1.177 -0.619 17.628 1.00 95.62 158 VAL A CA 1
ATOM 1222 C C . VAL A 1 158 ? -1.131 -1.066 16.166 1.00 95.62 158 VAL A C 1
ATOM 1224 O O . VAL A 1 158 ? -0.053 -1.173 15.590 1.00 95.62 158 VAL A O 1
ATOM 1227 N N . VAL A 1 159 ? -2.285 -1.288 15.537 1.00 96.44 159 VAL A N 1
ATOM 1228 C CA . VAL A 1 159 ? -2.375 -1.670 14.120 1.00 96.44 159 VAL A CA 1
ATOM 1229 C C . VAL A 1 159 ? -1.756 -0.602 13.231 1.00 96.44 159 VAL A C 1
ATOM 1231 O O . VAL A 1 159 ? -0.984 -0.932 12.332 1.00 96.44 159 VAL A O 1
ATOM 1234 N N . LEU A 1 160 ? -2.060 0.670 13.499 1.00 94.81 160 LEU A N 1
ATOM 1235 C CA . LEU A 1 160 ? -1.488 1.801 12.783 1.00 94.81 160 LEU A CA 1
ATOM 1236 C C . LEU A 1 160 ? 0.038 1.790 12.909 1.00 94.81 160 LEU A C 1
ATOM 1238 O O . LEU A 1 160 ? 0.725 1.830 11.894 1.00 94.81 160 LEU A O 1
ATOM 1242 N N . LEU A 1 161 ? 0.574 1.653 14.124 1.00 94.56 161 LEU A N 1
ATOM 1243 C CA . LEU A 1 161 ? 2.016 1.588 14.362 1.00 94.56 161 LEU A CA 1
ATOM 1244 C C . LEU A 1 161 ? 2.682 0.429 13.620 1.00 94.56 161 LEU A C 1
ATOM 1246 O O . LEU A 1 161 ? 3.666 0.646 12.916 1.00 94.56 161 LEU A O 1
ATOM 1250 N N . ILE A 1 162 ? 2.147 -0.789 13.743 1.00 95.19 162 ILE A N 1
ATOM 1251 C CA . ILE A 1 162 ? 2.715 -1.979 13.094 1.00 95.19 162 ILE A CA 1
ATOM 1252 C C . ILE A 1 162 ? 2.654 -1.825 11.573 1.00 95.19 162 ILE A C 1
ATOM 1254 O O . ILE A 1 162 ? 3.633 -2.113 10.881 1.00 95.19 162 ILE A O 1
ATOM 1258 N N . GLY A 1 163 ? 1.526 -1.347 11.047 1.00 95.00 163 GLY A N 1
ATOM 1259 C CA . GLY A 1 163 ? 1.341 -1.100 9.625 1.00 95.00 163 GLY A CA 1
ATOM 1260 C C . GLY A 1 163 ? 2.344 -0.080 9.095 1.00 95.00 163 GLY A C 1
ATOM 1261 O O . GLY A 1 163 ? 3.10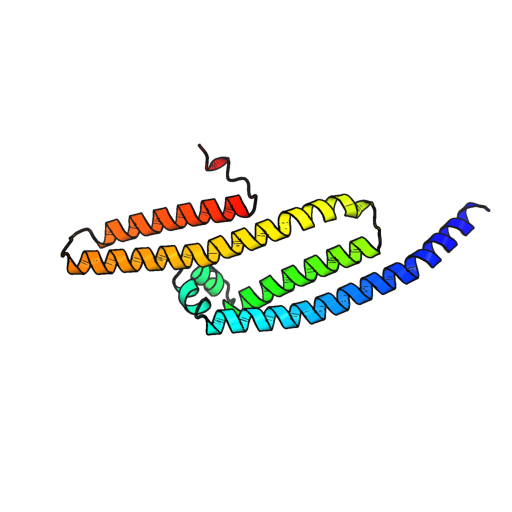5 -0.401 8.187 1.00 95.00 163 GLY A O 1
ATOM 1262 N N . LEU A 1 164 ? 2.416 1.108 9.703 1.00 93.75 164 LEU A N 1
ATOM 1263 C CA . LEU A 1 164 ? 3.349 2.166 9.298 1.00 93.75 164 LEU A CA 1
ATOM 1264 C C . LEU A 1 164 ? 4.814 1.729 9.437 1.00 93.75 164 LEU A C 1
ATOM 1266 O O . LEU A 1 164 ? 5.604 1.945 8.518 1.00 93.75 164 LEU A O 1
ATOM 1270 N N . SER A 1 165 ? 5.164 1.059 10.537 1.00 92.88 165 SER A N 1
ATOM 1271 C CA . SER A 1 165 ? 6.502 0.499 10.751 1.00 92.88 165 SER A CA 1
ATOM 1272 C C . SER A 1 165 ? 6.866 -0.508 9.655 1.00 92.88 165 SER A C 1
ATOM 1274 O O . SER A 1 165 ? 7.949 -0.436 9.072 1.00 92.88 165 SER A O 1
ATOM 1276 N N . THR A 1 166 ? 5.931 -1.390 9.284 1.00 94.69 166 THR A N 1
ATOM 1277 C CA . THR A 1 166 ? 6.127 -2.359 8.195 1.00 94.69 166 THR A CA 1
ATOM 1278 C C . THR A 1 166 ? 6.282 -1.667 6.842 1.00 94.69 166 THR A C 1
ATOM 1280 O O . THR A 1 166 ? 7.100 -2.096 6.033 1.00 94.69 166 THR A O 1
ATOM 1283 N N . MET A 1 167 ? 5.571 -0.557 6.607 1.00 93.19 167 MET A N 1
ATOM 1284 C CA . MET A 1 167 ? 5.734 0.277 5.406 1.00 93.19 167 MET A CA 1
ATOM 1285 C C . MET A 1 167 ? 7.084 1.014 5.362 1.00 93.19 167 MET A C 1
ATOM 1287 O O . MET A 1 167 ? 7.351 1.709 4.382 1.00 93.19 167 MET A O 1
ATOM 1291 N N . ARG A 1 168 ? 7.938 0.859 6.388 1.00 89.19 168 ARG A N 1
ATOM 1292 C CA . ARG A 1 168 ? 9.177 1.624 6.601 1.00 89.19 168 ARG A CA 1
ATOM 1293 C C . ARG A 1 168 ? 8.945 3.134 6.633 1.00 89.19 168 ARG A C 1
ATOM 1295 O O . ARG A 1 168 ? 9.813 3.907 6.239 1.00 89.19 168 ARG A O 1
ATOM 1302 N N . ILE A 1 169 ? 7.764 3.550 7.079 1.00 87.31 169 ILE A N 1
ATOM 1303 C CA . ILE A 1 169 ? 7.504 4.947 7.401 1.00 87.31 169 ILE A CA 1
ATOM 1304 C C . ILE A 1 169 ? 8.152 5.197 8.762 1.00 87.31 169 ILE A C 1
ATOM 1306 O O . ILE A 1 169 ? 7.956 4.406 9.686 1.00 87.31 169 ILE A O 1
ATOM 1310 N N . ASP A 1 170 ? 8.933 6.271 8.879 1.00 82.06 170 ASP A N 1
ATOM 1311 C CA . ASP A 1 170 ? 9.599 6.631 10.130 1.00 82.06 170 ASP A CA 1
ATOM 1312 C C . ASP A 1 170 ? 8.567 6.906 11.231 1.00 82.06 170 ASP A C 1
ATOM 1314 O O . ASP A 1 170 ? 7.988 7.985 11.337 1.00 82.06 170 ASP A O 1
ATOM 1318 N N . VAL A 1 171 ? 8.351 5.901 12.079 1.00 79.12 171 VAL A N 1
ATOM 1319 C CA . VAL A 1 171 ? 7.528 5.983 13.293 1.00 79.12 171 VAL A CA 1
ATOM 1320 C C . VAL A 1 171 ? 8.373 6.278 14.530 1.00 79.12 171 VAL A C 1
ATOM 1322 O O . VAL A 1 171 ? 7.891 6.156 15.647 1.00 79.12 171 VAL A O 1
ATOM 1325 N N . THR A 1 172 ? 9.630 6.691 14.357 1.00 80.19 172 THR A N 1
ATOM 1326 C CA . THR A 1 172 ? 10.544 7.036 15.458 1.00 80.19 172 THR A CA 1
ATOM 1327 C C . THR A 1 172 ? 9.978 8.150 16.343 1.00 80.19 172 THR A C 1
ATOM 1329 O O . THR A 1 172 ? 10.185 8.133 17.548 1.00 80.19 172 THR A O 1
ATOM 1332 N N . ILE A 1 173 ? 9.173 9.061 15.779 1.00 73.19 173 ILE A N 1
ATOM 1333 C CA . ILE A 1 173 ? 8.447 10.104 16.532 1.00 73.19 173 ILE A CA 1
ATOM 1334 C C . ILE A 1 173 ? 7.377 9.500 17.469 1.00 73.19 173 ILE A C 1
ATOM 1336 O O . ILE A 1 173 ? 6.930 10.151 18.402 1.00 73.19 173 ILE A O 1
ATOM 1340 N N . LEU A 1 174 ? 6.962 8.253 17.237 1.00 61.50 174 LEU A N 1
ATOM 1341 C CA . LEU A 1 174 ? 6.006 7.504 18.059 1.00 61.50 174 LEU A CA 1
ATOM 1342 C C . LEU A 1 174 ? 6.703 6.501 19.000 1.00 61.50 174 LEU A C 1
ATOM 1344 O O . LEU A 1 174 ? 6.030 5.872 19.810 1.00 61.50 174 LEU A O 1
ATOM 1348 N N . ASN A 1 175 ? 8.029 6.358 18.896 1.00 57.81 175 ASN A N 1
ATOM 1349 C CA . ASN A 1 175 ? 8.883 5.558 19.775 1.00 57.81 175 ASN A CA 1
ATOM 1350 C C . ASN A 1 175 ? 9.629 6.486 20.748 1.00 57.81 175 ASN A C 1
ATOM 1352 O O . ASN A 1 175 ? 10.855 6.602 20.691 1.00 57.81 175 ASN A O 1
ATOM 1356 N N . ILE A 1 176 ? 8.854 7.219 21.550 1.00 56.69 176 ILE A N 1
ATOM 1357 C CA . ILE A 1 176 ? 9.350 8.100 22.618 1.00 56.69 176 ILE A CA 1
ATOM 1358 C C . ILE A 1 176 ? 9.348 7.326 23.932 1.00 56.69 176 ILE A C 1
ATOM 1360 O O . ILE A 1 176 ? 8.334 6.639 24.194 1.00 56.69 176 ILE A O 1
#